Protein AF-A0A815WF54-F1 (afdb_monomer_lite)

Structure (mmCIF, N/CA/C/O backbone):
data_AF-A0A815WF54-F1
#
_entry.id   AF-A0A815WF54-F1
#
loop_
_atom_site.group_PDB
_atom_site.id
_atom_site.type_symbol
_atom_site.label_atom_id
_atom_site.label_alt_id
_atom_site.label_comp_id
_atom_site.label_asym_id
_atom_site.label_entity_id
_atom_site.label_seq_id
_atom_site.pdbx_PDB_ins_code
_atom_site.Cartn_x
_atom_site.Cartn_y
_atom_site.Cartn_z
_atom_site.occupancy
_atom_site.B_iso_or_equiv
_atom_site.auth_seq_id
_atom_site.auth_comp_id
_atom_site.auth_asym_id
_atom_site.auth_atom_id
_atom_site.pdbx_PDB_model_num
ATOM 1 N N . ASN A 1 1 ? -24.283 -20.521 43.622 1.00 42.88 1 ASN A N 1
ATOM 2 C CA . ASN A 1 1 ? -24.479 -20.685 42.166 1.00 42.88 1 ASN A CA 1
ATOM 3 C C . ASN A 1 1 ? -23.959 -19.439 41.466 1.00 42.88 1 ASN A C 1
ATOM 5 O O . ASN A 1 1 ? -24.742 -18.546 41.176 1.00 42.88 1 ASN A O 1
ATOM 9 N N . ASN A 1 2 ? -22.636 -19.341 41.296 1.00 41.09 2 ASN A N 1
ATOM 10 C CA . ASN A 1 2 ? -22.003 -18.257 40.540 1.00 41.09 2 ASN A CA 1
ATOM 11 C C . ASN A 1 2 ? -22.147 -18.576 39.055 1.00 41.09 2 ASN A C 1
ATOM 13 O O . ASN A 1 2 ? -21.537 -19.528 38.574 1.00 41.09 2 ASN A O 1
ATOM 17 N N . ALA A 1 3 ? -22.979 -17.814 38.355 1.00 43.91 3 ALA A N 1
ATOM 18 C CA . ALA A 1 3 ? -22.945 -17.764 36.906 1.00 43.91 3 ALA A CA 1
ATOM 19 C C . ALA A 1 3 ? -21.926 -16.687 36.521 1.00 43.91 3 ALA A C 1
ATOM 21 O O . ALA A 1 3 ? -22.255 -15.504 36.487 1.00 43.91 3 ALA A O 1
ATOM 22 N N . ASP A 1 4 ? -20.685 -17.105 36.276 1.00 48.38 4 ASP A N 1
ATOM 23 C CA . ASP A 1 4 ? -19.755 -16.329 35.460 1.00 48.38 4 ASP A CA 1
ATOM 24 C C . ASP A 1 4 ? -20.342 -16.279 34.045 1.00 48.38 4 ASP A C 1
ATOM 26 O O . ASP A 1 4 ? -20.229 -17.227 33.265 1.00 48.38 4 ASP A O 1
ATOM 30 N N . THR A 1 5 ? -21.037 -15.190 33.720 1.00 47.41 5 THR A N 1
ATOM 31 C CA . THR A 1 5 ? -21.498 -14.886 32.362 1.00 47.41 5 THR A CA 1
ATOM 32 C C . THR A 1 5 ? -20.298 -14.472 31.524 1.00 47.41 5 THR A C 1
ATOM 34 O O . THR A 1 5 ? -20.011 -13.295 31.327 1.00 47.41 5 THR A O 1
ATOM 37 N N . ASN A 1 6 ? -19.559 -15.479 31.081 1.00 51.62 6 ASN A N 1
ATOM 38 C CA . ASN A 1 6 ? -18.417 -15.366 30.197 1.00 51.62 6 ASN A CA 1
ATOM 39 C C . ASN A 1 6 ? -18.913 -15.561 28.759 1.00 51.62 6 ASN A C 1
ATOM 41 O O . ASN A 1 6 ? -18.844 -16.664 28.225 1.00 51.62 6 ASN A O 1
ATOM 45 N N . SER A 1 7 ? -19.532 -14.546 28.158 1.00 48.41 7 SER A N 1
ATOM 46 C CA . SER A 1 7 ? -19.969 -14.577 26.753 1.00 48.41 7 SER A CA 1
ATOM 47 C C . SER A 1 7 ? -20.297 -13.164 26.301 1.00 48.41 7 SER A C 1
ATOM 49 O O . SER A 1 7 ? -21.436 -12.750 26.414 1.00 48.41 7 SER A O 1
ATOM 51 N N . ASP A 1 8 ? -19.264 -12.427 25.902 1.00 45.94 8 ASP A N 1
ATOM 52 C CA . ASP A 1 8 ? -19.304 -11.400 24.850 1.00 45.94 8 ASP A CA 1
ATOM 53 C C . ASP A 1 8 ? -17.854 -10.971 24.574 1.00 45.94 8 ASP A C 1
ATOM 55 O O . ASP A 1 8 ? -17.470 -9.802 24.634 1.00 45.94 8 ASP A O 1
ATOM 59 N N . ILE A 1 9 ? -16.987 -11.952 24.287 1.00 54.06 9 ILE A N 1
ATOM 60 C CA . ILE A 1 9 ? -15.768 -11.638 23.543 1.00 54.06 9 ILE A CA 1
ATOM 61 C C . ILE A 1 9 ? -16.265 -11.363 22.128 1.00 54.06 9 ILE A C 1
ATOM 63 O O . ILE A 1 9 ? -16.423 -12.290 21.339 1.00 54.06 9 ILE A O 1
ATOM 67 N N . ASN A 1 10 ? -16.568 -10.097 21.830 1.00 57.16 10 ASN A N 1
ATOM 68 C CA . ASN A 1 10 ? -16.700 -9.617 20.461 1.00 57.16 10 ASN A CA 1
ATOM 69 C C . ASN A 1 10 ? -15.372 -9.929 19.768 1.00 57.16 10 ASN A C 1
ATOM 71 O O . ASN A 1 10 ? -14.413 -9.164 19.872 1.00 57.16 10 ASN A O 1
ATOM 75 N N . SER A 1 11 ? -15.281 -11.110 19.157 1.00 67.19 11 SER A N 1
ATOM 76 C CA . SER A 1 11 ? -14.097 -11.533 18.431 1.00 67.19 11 SER A CA 1
ATOM 77 C C . SER A 1 11 ? -13.971 -10.590 17.253 1.00 67.19 11 SER A C 1
ATOM 79 O O . SER A 1 11 ? -14.755 -10.648 16.305 1.00 67.19 11 SER A O 1
ATOM 81 N N . PHE A 1 12 ? -13.028 -9.668 17.346 1.00 73.31 12 PHE A N 1
ATOM 82 C CA . PHE A 1 12 ? -12.741 -8.788 16.243 1.00 73.31 12 PHE A CA 1
ATOM 83 C C . PHE A 1 12 ? -12.177 -9.626 15.088 1.00 73.31 12 PHE A C 1
ATOM 85 O O . PHE A 1 12 ? -11.159 -10.307 15.239 1.00 73.31 12 PHE A O 1
ATOM 92 N N . ASP A 1 13 ? -12.846 -9.585 13.939 1.00 79.56 13 ASP A N 1
ATOM 93 C CA . ASP A 1 13 ? -12.390 -10.271 12.737 1.00 79.56 13 ASP A CA 1
ATOM 94 C C . ASP A 1 13 ? -11.388 -9.391 11.980 1.00 79.56 13 ASP A C 1
ATOM 96 O O . ASP A 1 13 ? -11.741 -8.526 11.174 1.00 79.56 13 ASP A O 1
ATOM 100 N N . ALA A 1 14 ? -10.103 -9.634 12.241 1.00 72.88 14 ALA A N 1
ATOM 101 C CA . ALA A 1 14 ? -9.014 -8.941 11.563 1.00 72.88 14 ALA A CA 1
ATOM 102 C C . ALA A 1 14 ? -8.981 -9.184 10.053 1.00 72.88 14 ALA A C 1
ATOM 104 O O . ALA A 1 14 ? -8.509 -8.317 9.318 1.00 72.88 14 ALA A O 1
ATOM 105 N N . SER A 1 15 ? -9.504 -10.317 9.581 1.00 76.62 15 SER A N 1
ATOM 106 C CA . SER A 1 15 ? -9.539 -10.631 8.153 1.00 76.62 15 SER A CA 1
ATOM 107 C C . SER A 1 15 ? -10.610 -9.804 7.447 1.00 76.62 15 SER A C 1
ATOM 109 O O . SER A 1 15 ? -10.324 -9.195 6.416 1.00 76.62 15 SER A O 1
ATOM 111 N N . ALA A 1 16 ? -11.813 -9.717 8.026 1.00 82.88 16 ALA A N 1
ATOM 112 C CA . ALA A 1 16 ? -12.878 -8.847 7.524 1.00 82.88 16 ALA A CA 1
ATOM 113 C C . ALA A 1 16 ? -12.449 -7.372 7.533 1.00 82.88 16 ALA A C 1
ATOM 115 O O . ALA A 1 16 ? -12.575 -6.685 6.518 1.00 82.88 16 ALA A O 1
ATOM 116 N N . TYR A 1 17 ? -11.838 -6.907 8.628 1.00 79.38 17 TYR A N 1
ATOM 117 C CA . TYR A 1 17 ? -11.333 -5.538 8.711 1.00 79.38 17 TYR A CA 1
ATOM 118 C C . TYR A 1 17 ? -10.275 -5.242 7.639 1.00 79.38 17 TYR A C 1
ATOM 120 O O . TYR A 1 17 ? -10.343 -4.206 6.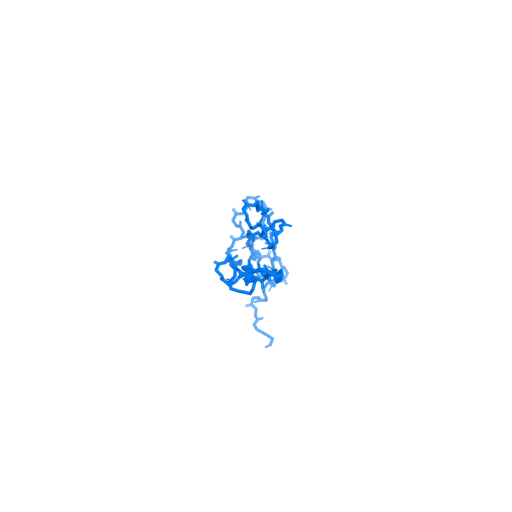977 1.00 79.38 17 TYR A O 1
ATOM 128 N N . ALA A 1 18 ? -9.311 -6.148 7.436 1.00 77.19 18 ALA A N 1
ATOM 129 C CA . ALA A 1 18 ? -8.267 -5.982 6.425 1.00 77.19 18 ALA A CA 1
ATOM 130 C C . ALA A 1 18 ? -8.824 -5.979 4.990 1.00 77.19 18 ALA A C 1
ATOM 132 O O . ALA A 1 18 ? -8.266 -5.309 4.121 1.00 77.19 18 ALA A O 1
ATOM 133 N N . LEU A 1 19 ? -9.917 -6.706 4.731 1.00 82.94 19 LEU A N 1
ATOM 134 C CA . LEU A 1 19 ? -10.609 -6.696 3.440 1.00 82.94 19 LEU A CA 1
ATOM 135 C C . LEU A 1 19 ? -11.327 -5.366 3.181 1.00 82.94 19 LEU A C 1
ATOM 137 O O . LEU A 1 19 ? -11.229 -4.836 2.071 1.00 82.94 19 LEU A O 1
ATOM 141 N N . GLU A 1 20 ? -12.008 -4.817 4.189 1.00 85.50 20 GLU A N 1
ATOM 142 C CA . GLU A 1 20 ? -12.687 -3.516 4.104 1.00 85.50 20 GLU A CA 1
ATOM 143 C C . GLU A 1 20 ? -11.696 -2.351 3.978 1.00 85.50 20 GLU A C 1
ATOM 145 O O . GLU A 1 20 ? -11.904 -1.443 3.176 1.00 85.50 20 GLU A O 1
ATOM 150 N N . HIS A 1 21 ? -10.582 -2.411 4.710 1.00 85.50 21 HIS A N 1
ATOM 151 C CA . HIS A 1 21 ? -9.560 -1.357 4.768 1.00 85.50 21 HIS A CA 1
ATOM 152 C C . HIS A 1 21 ? -8.334 -1.688 3.913 1.00 85.50 21 HIS A C 1
ATOM 154 O O . HIS A 1 21 ? -7.219 -1.251 4.198 1.00 85.50 21 HIS A O 1
ATOM 160 N N . ARG A 1 22 ? -8.521 -2.492 2.862 1.00 85.94 22 ARG A N 1
ATOM 161 C CA . ARG A 1 22 ? -7.436 -2.937 1.985 1.00 85.94 22 ARG A CA 1
ATOM 162 C C . ARG A 1 22 ? -6.671 -1.764 1.375 1.00 85.94 22 ARG A C 1
ATOM 164 O O . ARG A 1 22 ? -7.241 -0.740 1.002 1.00 85.94 22 ARG A O 1
ATOM 171 N N . CYS A 1 23 ? -5.375 -1.970 1.167 1.00 89.88 23 CYS A N 1
ATOM 172 C CA . CYS A 1 23 ? -4.539 -1.008 0.460 1.00 89.88 23 CYS A CA 1
ATOM 173 C C . CYS A 1 23 ? -4.975 -0.905 -1.011 1.00 89.88 23 CYS A C 1
ATOM 175 O O . CYS A 1 23 ? -4.827 -1.860 -1.780 1.00 89.88 23 CYS A O 1
ATOM 177 N N . VAL A 1 24 ? -5.513 0.252 -1.406 1.00 92.06 24 VAL A N 1
ATOM 178 C CA . VAL A 1 24 ? -5.864 0.547 -2.801 1.00 92.06 24 VAL A CA 1
ATOM 179 C C . VAL A 1 24 ? -4.661 1.182 -3.487 1.00 92.06 24 VAL A C 1
ATOM 181 O O . VAL A 1 24 ? -4.309 2.338 -3.244 1.00 92.06 24 VAL A O 1
ATOM 184 N N . TRP A 1 25 ? -4.012 0.388 -4.330 1.00 93.00 25 TRP A N 1
ATOM 185 C CA . TRP A 1 25 ? -2.837 0.799 -5.087 1.00 93.00 25 TRP A CA 1
ATOM 186 C C . TRP A 1 25 ? -3.197 1.782 -6.195 1.00 93.00 25 TRP A C 1
ATOM 188 O O . TRP A 1 25 ? -4.146 1.562 -6.945 1.00 93.00 25 TRP A O 1
ATOM 198 N N . HIS A 1 26 ? -2.408 2.841 -6.295 1.00 91.62 26 HIS A N 1
ATOM 199 C CA . HIS A 1 26 ? -2.520 3.896 -7.293 1.00 91.62 26 HIS A CA 1
ATOM 200 C C . HIS A 1 26 ? -1.120 4.392 -7.662 1.00 91.62 26 HIS A C 1
ATOM 202 O O . HIS A 1 26 ? -0.157 4.124 -6.942 1.00 91.62 26 HIS A O 1
ATOM 208 N N . ASP A 1 27 ? -0.997 5.122 -8.768 1.00 89.00 27 ASP A N 1
ATOM 209 C CA . ASP A 1 27 ? 0.258 5.796 -9.097 1.00 89.00 27 ASP A CA 1
ATOM 210 C C . ASP A 1 27 ? 0.628 6.744 -7.954 1.00 89.00 27 ASP A C 1
ATOM 212 O O . ASP A 1 27 ? -0.216 7.511 -7.491 1.00 89.00 27 ASP A O 1
ATOM 216 N N . CYS A 1 28 ? 1.881 6.709 -7.496 1.00 87.00 28 CYS A N 1
ATOM 217 C CA . CYS A 1 28 ? 2.290 7.439 -6.294 1.00 87.00 28 CYS A CA 1
ATOM 218 C C . CYS A 1 28 ? 1.972 8.943 -6.341 1.00 87.00 28 CYS A C 1
ATOM 220 O O . CYS A 1 28 ? 1.771 9.540 -5.291 1.00 87.00 28 CYS A O 1
ATOM 222 N N . ASN A 1 29 ? 1.927 9.547 -7.537 1.00 78.31 29 ASN A N 1
ATOM 223 C CA . ASN A 1 29 ? 1.634 10.965 -7.791 1.00 78.31 29 ASN A CA 1
ATOM 224 C C . ASN A 1 29 ? 2.281 11.934 -6.776 1.00 78.31 29 ASN A C 1
ATOM 226 O O . ASN A 1 29 ? 1.704 12.952 -6.392 1.00 78.31 29 ASN A O 1
ATOM 230 N N . VAL A 1 30 ? 3.490 11.592 -6.319 1.00 79.25 30 VAL A N 1
ATOM 231 C CA . VAL A 1 30 ? 4.288 12.408 -5.408 1.00 79.25 30 VAL A CA 1
ATOM 232 C C . VAL A 1 30 ? 5.297 13.183 -6.255 1.00 79.25 30 VAL A C 1
ATOM 234 O O . VAL A 1 30 ? 6.067 12.558 -6.991 1.00 79.25 30 VAL A O 1
ATOM 237 N N . PRO A 1 31 ? 5.339 14.525 -6.173 1.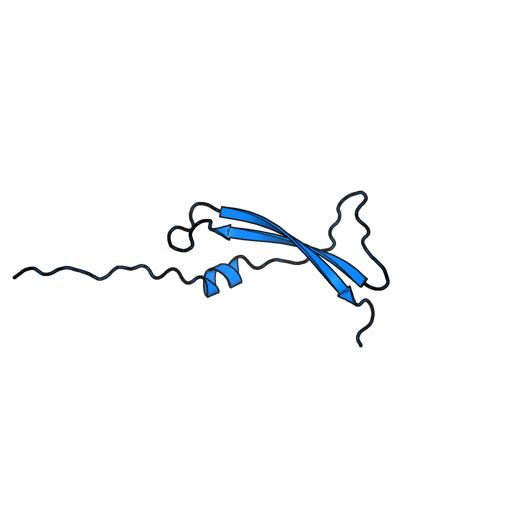00 80.06 31 PRO A N 1
ATOM 238 C CA . PRO A 1 31 ? 6.331 15.317 -6.889 1.00 80.06 31 PRO A CA 1
ATOM 239 C C . PRO A 1 31 ? 7.757 14.847 -6.584 1.00 80.06 31 PRO A C 1
ATOM 241 O O . PRO A 1 31 ? 8.140 14.702 -5.426 1.00 80.06 31 PRO A O 1
ATOM 244 N N . GLY A 1 32 ? 8.545 14.603 -7.633 1.00 76.56 32 GLY A N 1
ATOM 245 C CA . GLY A 1 32 ? 9.919 14.108 -7.507 1.00 76.56 32 GLY A CA 1
ATOM 246 C C . GLY A 1 32 ? 10.043 12.602 -7.257 1.00 76.56 32 GLY A C 1
ATOM 247 O O . GLY A 1 32 ? 11.164 12.101 -7.194 1.00 76.56 32 GLY A O 1
ATOM 248 N N . TYR A 1 33 ? 8.931 11.872 -7.158 1.00 76.06 33 TYR A N 1
ATOM 249 C CA . TYR A 1 33 ? 8.942 10.416 -7.100 1.00 76.06 33 TYR A CA 1
ATOM 250 C C . TYR A 1 33 ? 8.730 9.841 -8.507 1.00 76.06 33 TYR A C 1
ATOM 252 O O . TYR A 1 33 ? 7.765 10.215 -9.179 1.00 76.06 33 TYR A O 1
ATOM 260 N N . PRO A 1 34 ? 9.626 8.970 -8.995 1.00 79.25 34 PRO A N 1
ATOM 261 C CA . PRO A 1 34 ? 9.517 8.444 -10.345 1.00 79.25 34 PRO A CA 1
ATOM 262 C C . PRO A 1 34 ? 8.315 7.497 -10.453 1.00 79.25 34 PRO A C 1
ATOM 264 O O . PRO A 1 34 ? 8.140 6.609 -9.619 1.00 79.25 34 PRO A O 1
ATOM 267 N N . SER A 1 35 ? 7.502 7.665 -11.499 1.00 80.12 35 SER A N 1
ATOM 268 C CA . SER A 1 35 ? 6.402 6.743 -11.824 1.00 80.12 35 SER A CA 1
ATOM 269 C C . SER A 1 35 ? 6.906 5.385 -12.323 1.00 80.12 35 SER A C 1
ATOM 271 O O . SER A 1 35 ? 6.189 4.388 -12.248 1.00 80.12 35 SER A O 1
ATOM 273 N N . GLU A 1 36 ? 8.151 5.332 -12.802 1.00 83.75 36 GLU A N 1
ATOM 274 C CA . GLU A 1 36 ? 8.803 4.126 -13.302 1.00 83.75 36 GLU A CA 1
ATOM 275 C C . GLU A 1 36 ? 10.264 4.042 -12.854 1.00 83.75 36 GLU A C 1
ATOM 277 O O . GLU A 1 36 ? 10.979 5.042 -12.782 1.00 83.75 36 GLU A O 1
ATOM 282 N N . HIS A 1 37 ? 10.740 2.827 -12.598 1.00 82.69 37 HIS A N 1
ATOM 283 C CA . HIS A 1 37 ? 12.130 2.563 -12.251 1.00 82.69 37 HIS A CA 1
ATOM 284 C C . HIS A 1 37 ? 12.578 1.217 -12.823 1.00 82.69 37 HIS A C 1
ATOM 286 O O . HIS A 1 37 ? 11.993 0.187 -12.507 1.00 82.69 37 HIS A O 1
ATOM 292 N N . LEU A 1 38 ? 13.621 1.216 -13.663 1.00 85.94 38 LEU A N 1
ATOM 293 C CA . LEU A 1 38 ? 14.270 0.002 -14.193 1.00 85.94 38 LEU A CA 1
ATOM 294 C C . LEU A 1 38 ? 13.303 -1.040 -14.803 1.00 85.94 38 LEU A C 1
ATOM 296 O O . LEU A 1 38 ? 13.484 -2.241 -14.622 1.00 85.94 38 LEU A O 1
ATOM 300 N N . GLY A 1 39 ? 12.271 -0.596 -15.530 1.00 87.69 39 GLY A N 1
ATOM 301 C CA . GLY A 1 39 ? 11.285 -1.498 -16.148 1.00 87.69 39 GLY A CA 1
ATOM 302 C C . GLY A 1 39 ? 10.132 -1.923 -15.229 1.00 87.69 39 GLY A C 1
ATOM 303 O O . GLY A 1 39 ? 9.374 -2.829 -15.581 1.00 87.69 39 GLY A O 1
ATOM 304 N N . TYR A 1 40 ? 9.980 -1.267 -14.080 1.00 90.56 40 TYR A N 1
ATOM 305 C CA . TYR A 1 40 ? 8.853 -1.420 -13.165 1.00 90.56 40 TYR A CA 1
ATOM 306 C C . TYR A 1 40 ? 8.054 -0.120 -13.100 1.00 90.56 40 TYR A C 1
ATOM 308 O O . TYR A 1 40 ? 8.653 0.953 -13.062 1.00 90.56 40 TYR A O 1
ATOM 316 N N . SER A 1 41 ? 6.726 -0.206 -13.023 1.00 91.19 41 SER A N 1
ATOM 317 C CA . SER A 1 41 ? 5.911 0.905 -12.528 1.00 91.19 41 SER A CA 1
ATOM 318 C C . SER A 1 41 ? 5.965 0.929 -11.005 1.00 91.19 41 SER A C 1
ATOM 320 O O . SER A 1 41 ? 6.082 -0.123 -10.361 1.00 91.19 41 SER A O 1
ATOM 322 N N . VAL A 1 42 ? 5.859 2.121 -10.430 1.00 90.81 42 VAL A N 1
ATOM 323 C CA . VAL A 1 42 ? 5.841 2.307 -8.982 1.00 90.81 42 VAL A CA 1
ATOM 324 C C . VAL A 1 42 ? 4.444 2.722 -8.543 1.00 90.81 42 VAL A C 1
ATOM 326 O O . VAL A 1 42 ? 4.005 3.839 -8.810 1.00 90.81 42 VAL A O 1
ATOM 329 N N . ASP A 1 43 ? 3.758 1.819 -7.844 1.00 92.06 43 ASP A N 1
ATOM 330 C CA . ASP A 1 43 ? 2.463 2.124 -7.237 1.00 92.06 43 ASP A CA 1
ATOM 331 C C . ASP A 1 43 ? 2.664 2.400 -5.749 1.00 92.06 43 ASP A C 1
ATOM 333 O O . ASP A 1 43 ? 3.487 1.753 -5.093 1.00 92.06 43 ASP A O 1
ATOM 337 N N . CYS A 1 44 ? 1.854 3.291 -5.196 1.00 91.88 44 CYS A N 1
ATOM 338 C CA . CYS A 1 44 ? 1.777 3.544 -3.769 1.00 91.88 44 CYS A CA 1
ATOM 339 C C . CYS A 1 44 ? 0.382 3.238 -3.237 1.00 91.88 44 CYS A C 1
ATOM 341 O O . CYS A 1 44 ? -0.609 3.195 -3.968 1.00 91.88 44 CYS A O 1
ATOM 343 N N . CYS A 1 45 ? 0.306 3.015 -1.935 1.00 93.12 45 CYS A N 1
ATOM 344 C CA . CYS A 1 45 ? -0.948 3.012 -1.210 1.00 93.12 45 CYS A CA 1
ATOM 345 C C . CYS A 1 45 ? -0.709 3.398 0.250 1.00 93.12 45 CYS A C 1
ATOM 347 O O . CYS A 1 45 ? 0.412 3.336 0.763 1.00 93.12 45 CYS A O 1
ATOM 349 N N . THR A 1 46 ? -1.783 3.792 0.924 1.00 92.19 46 THR A N 1
ATOM 350 C CA . THR A 1 46 ? -1.792 3.987 2.371 1.00 92.19 46 THR A CA 1
ATOM 351 C C . THR A 1 46 ? -2.741 2.968 2.972 1.00 92.19 46 THR A C 1
ATOM 353 O O . THR A 1 46 ? -3.921 2.939 2.628 1.00 92.19 46 THR A O 1
ATOM 356 N N . LEU A 1 47 ? -2.215 2.123 3.853 1.00 90.75 47 LEU A N 1
ATOM 357 C CA . LEU A 1 47 ? -2.992 1.164 4.622 1.00 90.75 47 LEU A CA 1
ATOM 358 C C . LEU A 1 47 ? -3.355 1.792 5.967 1.00 90.75 47 LEU A C 1
ATOM 360 O O . LEU A 1 47 ? -2.466 2.197 6.718 1.00 90.75 47 LEU A O 1
ATOM 364 N N . GLN A 1 48 ? -4.645 1.841 6.283 1.00 90.06 48 GLN A N 1
ATOM 365 C CA . GLN A 1 48 ? -5.104 2.191 7.621 1.00 90.06 48 GLN A CA 1
ATOM 366 C C . GLN A 1 48 ? -5.196 0.912 8.455 1.00 90.06 48 GLN A C 1
ATOM 368 O O . GLN A 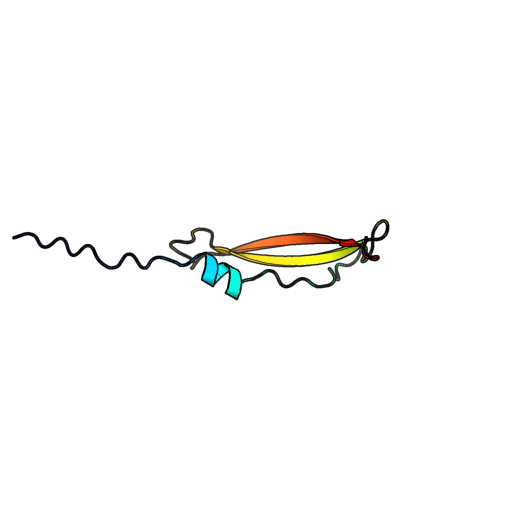1 48 ? -5.941 -0.004 8.115 1.00 90.06 48 GLN A O 1
ATOM 373 N N . ALA A 1 49 ? -4.426 0.840 9.538 1.00 87.19 49 ALA A N 1
ATOM 374 C CA . ALA A 1 49 ? -4.399 -0.318 10.426 1.00 87.19 49 ALA A CA 1
ATOM 375 C C . ALA A 1 49 ? -4.681 0.108 11.874 1.00 87.19 49 ALA A C 1
ATOM 377 O O . ALA A 1 49 ? -4.182 1.148 12.310 1.00 87.19 49 ALA A O 1
ATOM 378 N N . PRO A 1 50 ? -5.450 -0.661 12.656 1.00 87.69 50 PRO A N 1
ATOM 379 C CA . PRO A 1 50 ? -5.676 -0.367 14.058 1.00 87.69 50 PRO A CA 1
ATOM 380 C C . PRO A 1 50 ? -4.409 -0.663 14.865 1.00 87.69 50 PRO A C 1
ATOM 382 O O . PRO A 1 50 ? -3.707 -1.643 14.625 1.00 87.69 50 PRO A O 1
ATOM 385 N N . LEU A 1 51 ? -4.136 0.168 15.869 1.00 87.50 51 LEU A N 1
ATOM 386 C CA . LEU A 1 51 ? -3.046 -0.060 16.825 1.00 87.50 51 LEU A CA 1
ATOM 387 C C . LEU A 1 51 ? -3.279 -1.313 17.672 1.00 87.50 51 LEU A C 1
ATOM 389 O O . LEU A 1 51 ? -2.335 -1.980 18.087 1.00 87.50 51 LEU A O 1
ATOM 393 N N . ASN A 1 52 ? -4.546 -1.607 17.951 1.00 84.38 52 ASN A N 1
ATOM 394 C CA . ASN A 1 52 ? -4.980 -2.785 18.674 1.00 84.38 52 ASN A CA 1
ATOM 395 C C . ASN A 1 52 ? -6.204 -3.347 17.957 1.00 84.38 52 ASN A C 1
ATOM 397 O O . ASN A 1 52 ? -7.260 -2.723 17.960 1.00 84.38 52 ASN A O 1
ATOM 401 N N . TYR A 1 53 ? -6.076 -4.529 17.365 1.00 78.94 53 TYR A N 1
ATOM 402 C CA . TYR A 1 53 ? -7.186 -5.170 16.668 1.00 78.94 53 TYR A CA 1
ATOM 403 C C . TYR A 1 53 ? -8.359 -5.494 17.611 1.00 78.94 53 TYR A C 1
ATOM 405 O O . TYR A 1 53 ? -9.504 -5.371 17.211 1.00 78.94 53 TYR A O 1
ATOM 413 N N . ASN A 1 54 ? -8.121 -5.744 18.902 1.00 77.88 54 ASN A N 1
ATOM 414 C CA . ASN A 1 54 ? -9.209 -5.918 19.876 1.00 77.88 54 ASN A CA 1
ATOM 415 C C . ASN A 1 54 ? -9.916 -4.593 20.245 1.00 77.88 54 ASN A C 1
ATOM 417 O O . ASN A 1 54 ? -10.940 -4.610 20.923 1.00 77.88 54 ASN A O 1
ATOM 421 N N . GLN A 1 55 ? -9.357 -3.439 19.854 1.00 78.56 55 GLN A N 1
ATOM 422 C CA . GLN A 1 55 ? -9.883 -2.093 20.116 1.00 78.56 55 GLN A CA 1
ATOM 423 C C . GLN A 1 55 ? -9.584 -1.160 18.922 1.00 78.56 55 GLN A C 1
ATOM 425 O O . GLN A 1 55 ? -8.724 -0.276 19.019 1.00 78.56 55 GLN A O 1
ATOM 430 N N . PRO A 1 56 ? -10.284 -1.320 17.784 1.00 73.81 56 PRO A N 1
ATOM 431 C CA . PRO A 1 56 ? -9.890 -0.717 16.507 1.00 73.81 56 PRO A CA 1
ATOM 432 C C . PRO A 1 56 ? -10.105 0.804 16.408 1.00 73.81 56 PRO A C 1
ATOM 434 O O . PRO A 1 56 ? -9.848 1.395 15.366 1.00 73.81 56 PRO A O 1
ATOM 437 N N . ALA A 1 57 ? -10.544 1.467 17.484 1.00 81.12 57 ALA A N 1
ATOM 438 C CA . ALA A 1 57 ? -10.851 2.900 17.501 1.00 81.12 57 ALA A CA 1
ATOM 439 C C . ALA A 1 57 ? -9.635 3.809 17.238 1.00 81.12 57 ALA A C 1
ATOM 441 O O . ALA A 1 57 ? -9.803 4.959 16.839 1.00 81.12 57 ALA A O 1
ATOM 442 N N . LYS A 1 58 ? -8.411 3.325 17.481 1.00 87.94 58 LYS A N 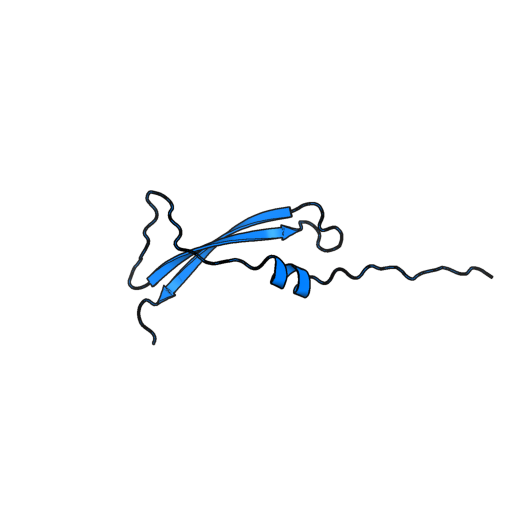1
ATOM 443 C CA . LYS A 1 58 ? -7.178 4.069 17.199 1.00 87.94 58 LYS A CA 1
ATOM 444 C C . LYS A 1 58 ? -6.437 3.416 16.045 1.00 87.94 58 LYS A C 1
ATOM 446 O O . LYS A 1 58 ? -6.031 2.261 16.161 1.00 87.94 58 LYS A O 1
ATOM 451 N N . THR A 1 59 ? -6.204 4.173 14.980 1.00 89.56 59 THR A N 1
ATOM 452 C CA . THR A 1 59 ? -5.534 3.688 13.769 1.00 89.56 59 THR A CA 1
ATOM 453 C C . THR A 1 59 ? -4.231 4.422 13.490 1.00 89.56 59 THR A C 1
ATOM 455 O O . THR A 1 59 ? -4.061 5.579 13.873 1.00 89.56 59 THR A O 1
ATOM 458 N N . ILE A 1 60 ? -3.345 3.759 12.758 1.00 91.19 60 ILE A N 1
ATOM 459 C CA . ILE A 1 60 ? -2.162 4.327 12.119 1.00 91.19 60 ILE A CA 1
ATOM 460 C C . ILE A 1 60 ? -2.284 4.223 10.602 1.00 91.19 60 ILE A C 1
ATOM 462 O O . ILE A 1 60 ? -2.980 3.351 10.084 1.00 91.19 60 ILE A O 1
ATOM 466 N N . ASN A 1 61 ? -1.559 5.099 9.911 1.00 92.62 61 ASN A N 1
ATOM 467 C CA . ASN A 1 61 ? -1.407 5.062 8.464 1.00 92.62 61 ASN A CA 1
ATOM 468 C C . ASN A 1 61 ? -0.026 4.510 8.122 1.00 92.62 61 ASN A C 1
ATOM 470 O O . ASN A 1 61 ? 0.989 5.040 8.575 1.00 92.62 61 ASN A O 1
ATOM 474 N N . ILE A 1 62 ? 0.005 3.456 7.315 1.00 91.50 62 ILE A N 1
ATOM 475 C CA . ILE A 1 62 ? 1.225 2.818 6.830 1.00 91.50 62 ILE A CA 1
ATOM 476 C C . ILE A 1 62 ? 1.329 3.121 5.336 1.00 91.50 62 ILE A C 1
ATOM 478 O O . ILE A 1 62 ? 0.519 2.643 4.542 1.00 91.50 62 ILE A O 1
ATOM 482 N N . SER A 1 63 ? 2.313 3.930 4.950 1.00 91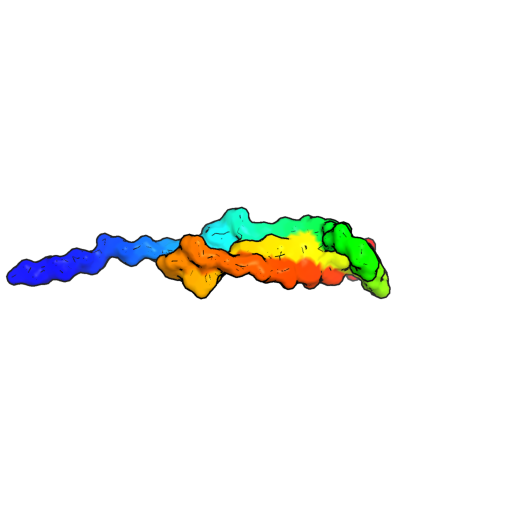.94 63 SER A N 1
ATOM 483 C CA . SER A 1 63 ? 2.600 4.212 3.541 1.00 91.94 63 SER A CA 1
ATOM 484 C C . SER A 1 63 ? 3.434 3.088 2.940 1.00 91.94 63 SER A C 1
ATOM 486 O O . SER A 1 63 ? 4.454 2.694 3.503 1.00 91.94 63 SER A O 1
ATOM 488 N N . MET A 1 64 ? 3.006 2.583 1.790 1.00 92.19 64 MET A N 1
ATOM 489 C CA . MET A 1 64 ? 3.637 1.467 1.095 1.00 92.19 64 MET A CA 1
ATOM 490 C C . MET A 1 64 ? 3.878 1.830 -0.366 1.00 92.19 64 MET A C 1
ATOM 492 O O . MET A 1 64 ? 3.044 2.485 -0.988 1.00 92.19 64 MET A O 1
ATOM 496 N N . SER A 1 65 ? 4.990 1.352 -0.922 1.00 91.06 65 SER A N 1
ATOM 497 C CA . SER A 1 65 ? 5.260 1.360 -2.359 1.00 91.06 65 SER A CA 1
ATOM 498 C C . SER A 1 65 ? 5.509 -0.064 -2.850 1.00 91.06 65 SER A C 1
ATOM 500 O O . SER A 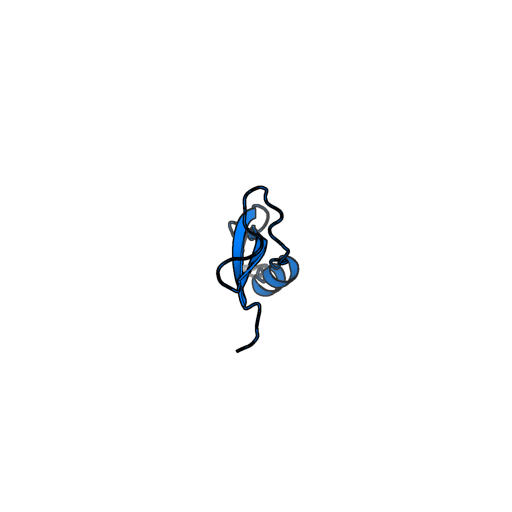1 65 ? 6.000 -0.918 -2.108 1.00 91.06 65 SER A O 1
ATOM 502 N N . ARG A 1 66 ? 5.146 -0.341 -4.102 1.00 91.38 66 ARG A N 1
ATOM 503 C CA . ARG A 1 66 ? 5.457 -1.607 -4.770 1.00 91.38 66 ARG A CA 1
ATOM 504 C C . ARG A 1 66 ? 6.003 -1.354 -6.162 1.00 91.38 66 ARG A C 1
ATOM 506 O O . ARG A 1 66 ? 5.569 -0.437 -6.855 1.00 91.38 66 ARG A O 1
ATOM 513 N N . LEU A 1 67 ? 6.907 -2.233 -6.574 1.00 91.12 67 LEU A N 1
ATOM 514 C CA . LEU A 1 67 ? 7.403 -2.306 -7.940 1.00 91.12 67 LEU A CA 1
ATOM 515 C C . LEU A 1 67 ? 6.599 -3.367 -8.687 1.00 91.12 67 LEU A C 1
ATOM 517 O O . LEU A 1 67 ? 6.545 -4.523 -8.266 1.00 91.12 67 LEU A O 1
ATOM 521 N N . ARG A 1 68 ? 5.968 -2.976 -9.791 1.00 89.75 68 ARG A N 1
ATOM 522 C CA . ARG A 1 68 ? 5.181 -3.870 -10.641 1.00 89.75 68 ARG A CA 1
ATOM 523 C C . ARG A 1 68 ? 5.854 -3.969 -12.010 1.00 89.75 68 ARG A C 1
ATOM 525 O O . ARG A 1 68 ? 6.053 -2.933 -12.640 1.00 89.75 68 ARG A O 1
ATOM 532 N N . PRO A 1 69 ? 6.235 -5.172 -12.473 1.00 90.06 69 PRO A N 1
ATOM 533 C CA . PRO A 1 69 ? 6.874 -5.325 -13.776 1.00 90.06 69 PRO A CA 1
ATOM 534 C C . PRO A 1 69 ? 6.018 -4.709 -14.890 1.00 90.06 69 PRO A C 1
ATOM 536 O O . PRO A 1 69 ? 4.821 -4.989 -14.971 1.00 90.06 69 PRO A O 1
ATOM 539 N N . LEU A 1 70 ? 6.622 -3.889 -15.756 1.00 84.38 70 LEU A N 1
ATOM 540 C CA . LEU A 1 70 ? 5.933 -3.319 -16.925 1.00 84.38 70 LEU A CA 1
ATOM 541 C C . LEU A 1 70 ? 5.691 -4.363 -18.023 1.00 84.38 70 LEU A C 1
ATOM 543 O O . LEU A 1 70 ? 4.833 -4.181 -18.883 1.00 84.38 70 LEU A O 1
ATOM 547 N N . LYS A 1 71 ? 6.449 -5.462 -17.998 1.00 80.06 71 LYS A N 1
ATOM 548 C CA . LYS A 1 71 ? 6.266 -6.617 -18.874 1.00 80.06 71 LYS A CA 1
ATOM 549 C C . LYS A 1 71 ? 5.984 -7.849 -18.011 1.00 80.06 71 LYS A C 1
ATOM 551 O O . LYS A 1 71 ? 6.683 -8.027 -17.010 1.00 80.06 71 LYS A O 1
ATOM 556 N N . PRO A 1 72 ? 4.987 -8.681 -18.364 1.00 64.81 72 PRO A N 1
ATOM 557 C CA . PRO A 1 72 ? 4.858 -9.993 -17.749 1.00 64.81 72 PRO A CA 1
ATOM 558 C C . PRO A 1 72 ? 6.128 -10.827 -18.008 1.00 64.81 72 PRO A C 1
ATOM 560 O O . PRO A 1 72 ? 6.827 -10.549 -18.989 1.00 64.81 72 PRO A O 1
ATOM 563 N N . PRO A 1 73 ? 6.439 -11.796 -17.126 1.00 60.06 73 PRO A N 1
ATOM 564 C CA . PRO A 1 73 ? 7.549 -12.724 -17.327 1.00 60.06 73 PRO A CA 1
ATOM 565 C C . PRO A 1 73 ? 7.402 -13.547 -18.612 1.00 60.06 73 PRO A C 1
ATOM 567 O O . PRO A 1 73 ? 6.247 -13.813 -19.024 1.00 60.06 73 PRO A O 1
#

Organism: NCBI:txid433720

Secondary structure (DSSP, 8-state):
-------------HHHHHHHT----EE---TT--SEETTEEEEEEEEEEES-TTSTTSEEEEEEEEEEESS--

Radius of gyration: 19.67 Å; chains: 1; bounding box: 39×36×61 Å

Sequence (73 aa):
NNADTNSDINSFDASAYALEHRCVWHDCNVPGYPSEHLGYSVDCCTLQAPLNYNQPAKTINISMSRLRPLKPP

pLDDT: mean 79.47, std 14.38, range [41.09, 93.12]

Foldseek 3Di:
DDDPPPDDQVPQDPPVVCVVQPWDWDQPPDVPDDCDDPQWGKIKTWGWAAPDSSDRPHTDIDIDIDTHHNDDD